Protein AF-A0A087SJ31-F1 (afdb_monomer_lite)

pLDDT: mean 82.27, std 11.13, range [54.16, 94.81]

Radius of gyration: 12.81 Å; chains: 1; bounding box: 29×35×29 Å

Structure (mmCIF, N/CA/C/O backbone):
data_AF-A0A087SJ31-F1
#
_entry.id   AF-A0A087SJ31-F1
#
loop_
_atom_site.group_PDB
_atom_site.id
_atom_site.type_symbol
_atom_site.label_atom_id
_atom_site.label_alt_id
_atom_site.label_comp_id
_atom_site.label_asym_id
_atom_site.label_entity_id
_atom_site.label_seq_id
_atom_site.pdbx_PDB_ins_code
_atom_site.Cartn_x
_atom_site.Cartn_y
_atom_site.Cartn_z
_atom_site.occupancy
_atom_site.B_iso_or_equiv
_atom_site.auth_seq_id
_atom_site.auth_comp_id
_atom_site.auth_asym_id
_atom_site.auth_atom_id
_atom_site.pdbx_PDB_model_num
ATOM 1 N N . MET A 1 1 ? 5.538 -6.311 -14.800 1.00 56.84 1 MET A N 1
ATOM 2 C CA . MET A 1 1 ? 4.428 -7.174 -14.337 1.00 56.84 1 MET A CA 1
ATOM 3 C C . MET A 1 1 ? 4.328 -6.992 -12.829 1.00 56.84 1 MET A C 1
ATOM 5 O O . MET A 1 1 ? 5.376 -6.994 -12.196 1.00 56.84 1 MET A O 1
ATOM 9 N N . LEU A 1 2 ? 3.139 -6.725 -12.277 1.00 63.06 2 LEU A N 1
ATOM 10 C CA . LEU A 1 2 ? 2.976 -6.567 -10.824 1.00 63.06 2 LEU A CA 1
ATOM 11 C C . LEU A 1 2 ? 3.031 -7.941 -10.129 1.00 63.06 2 LEU A C 1
ATOM 13 O O . LEU A 1 2 ? 2.579 -8.920 -10.731 1.00 63.06 2 LEU A O 1
ATOM 17 N N . PRO A 1 3 ? 3.562 -8.037 -8.897 1.00 64.56 3 PRO A N 1
ATOM 18 C CA . PRO A 1 3 ? 3.503 -9.270 -8.118 1.00 64.56 3 PRO A CA 1
ATOM 19 C C . PRO A 1 3 ? 2.048 -9.636 -7.768 1.00 64.56 3 PRO A C 1
ATOM 21 O O . PRO A 1 3 ? 1.167 -8.772 -7.821 1.00 64.56 3 PRO A O 1
ATOM 24 N N . PRO A 1 4 ? 1.774 -10.897 -7.380 1.00 66.81 4 PRO A N 1
ATOM 25 C CA . PRO A 1 4 ? 0.466 -11.272 -6.848 1.00 66.81 4 PRO A CA 1
ATOM 26 C C . PRO A 1 4 ? 0.113 -10.424 -5.619 1.00 66.81 4 PRO A C 1
ATOM 28 O O . PRO A 1 4 ? 0.996 -10.047 -4.841 1.00 66.81 4 PRO A O 1
ATOM 31 N N . SER A 1 5 ? -1.179 -10.128 -5.451 1.00 66.81 5 SER A N 1
ATOM 32 C CA . SER A 1 5 ? -1.691 -9.281 -4.370 1.00 66.81 5 SER A CA 1
ATOM 33 C C . SER A 1 5 ? -1.189 -9.744 -2.995 1.00 66.81 5 SER A C 1
ATOM 35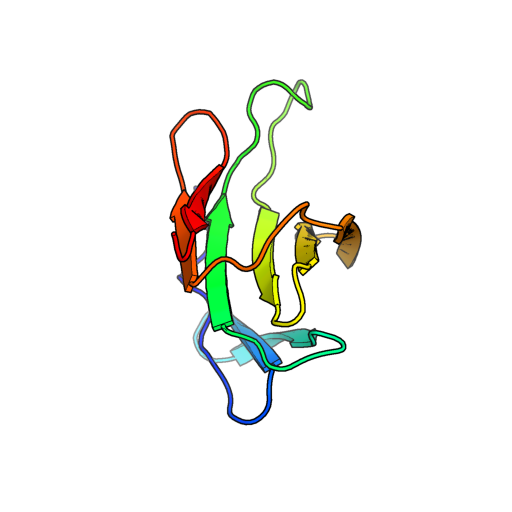 O O . SER A 1 5 ? -1.154 -10.951 -2.737 1.00 66.81 5 SER A O 1
ATOM 37 N N . PRO A 1 6 ? -0.793 -8.814 -2.109 1.00 66.44 6 PRO A N 1
ATOM 38 C CA . PRO A 1 6 ? -0.335 -9.168 -0.773 1.00 66.44 6 PRO A CA 1
ATOM 39 C C . PRO A 1 6 ? -1.470 -9.836 0.009 1.00 66.44 6 PRO A C 1
ATOM 41 O O . PRO A 1 6 ? -2.632 -9.439 -0.085 1.00 66.44 6 PRO A O 1
ATOM 44 N N . HIS A 1 7 ? -1.135 -10.850 0.802 1.00 64.88 7 HIS A N 1
ATOM 45 C CA . HIS A 1 7 ? -2.082 -11.463 1.721 1.00 64.88 7 HIS A CA 1
ATOM 46 C C . HIS A 1 7 ? -1.999 -10.760 3.076 1.00 64.88 7 HIS A C 1
ATOM 48 O O . HIS A 1 7 ? -0.927 -10.647 3.672 1.00 64.88 7 HIS A O 1
ATOM 54 N N . PHE A 1 8 ? -3.144 -10.314 3.588 1.00 61.25 8 PHE A N 1
ATOM 55 C CA . PHE A 1 8 ? -3.240 -9.795 4.946 1.00 61.25 8 PHE A CA 1
ATOM 56 C C . PHE A 1 8 ? -3.122 -10.951 5.939 1.00 61.25 8 PHE A C 1
ATOM 58 O O . PHE A 1 8 ? -3.952 -11.862 5.950 1.00 61.25 8 PHE A O 1
ATOM 65 N N . ALA A 1 9 ? -2.101 -10.912 6.790 1.00 54.16 9 ALA A N 1
ATOM 66 C CA . ALA A 1 9 ? -2.043 -11.761 7.968 1.00 54.16 9 ALA A CA 1
ATOM 67 C C . ALA A 1 9 ? -2.665 -11.015 9.162 1.00 54.16 9 ALA A C 1
ATOM 69 O O . ALA A 1 9 ? -2.768 -9.785 9.175 1.00 54.16 9 ALA A O 1
ATOM 70 N N . ARG A 1 10 ? -3.105 -11.755 10.191 1.00 54.62 10 ARG A N 1
ATOM 71 C CA . ARG A 1 10 ? -3.555 -11.140 11.455 1.00 54.62 10 ARG A CA 1
ATOM 72 C C . ARG A 1 10 ? -2.446 -10.230 12.021 1.00 54.62 10 ARG A C 1
ATOM 74 O O . ARG A 1 10 ? -1.269 -10.475 11.785 1.00 54.62 10 ARG A O 1
ATOM 81 N N . SER A 1 11 ? -2.856 -9.208 12.784 1.00 61.03 11 SER A N 1
ATOM 82 C CA . SER A 1 11 ? -2.006 -8.304 13.588 1.00 61.03 11 SER A CA 1
ATOM 83 C C . SER A 1 11 ? -1.062 -7.341 12.845 1.00 61.03 11 SER A C 1
ATOM 85 O O . SER A 1 11 ? 0.073 -7.153 13.271 1.00 61.03 11 SER A O 1
ATOM 87 N N . GLY A 1 12 ? -1.516 -6.678 11.776 1.00 65.00 12 GLY A N 1
ATOM 88 C CA . GLY A 1 12 ? -0.751 -5.568 11.179 1.00 65.00 12 GLY A CA 1
ATOM 89 C C . GLY A 1 12 ? 0.417 -6.000 10.286 1.00 65.00 12 GLY A C 1
ATOM 90 O O . GLY A 1 12 ? 1.349 -5.226 10.062 1.00 65.00 12 GLY A O 1
ATOM 91 N N . ARG A 1 13 ? 0.369 -7.242 9.796 1.00 68.69 13 ARG A N 1
ATOM 92 C CA . ARG A 1 13 ? 1.402 -7.852 8.964 1.00 68.69 13 ARG A CA 1
ATOM 93 C C . ARG A 1 13 ? 0.861 -8.108 7.559 1.00 68.69 13 ARG A C 1
ATOM 95 O O . ARG A 1 13 ? -0.179 -8.745 7.398 1.00 68.69 13 ARG A O 1
ATOM 102 N N . ALA A 1 14 ? 1.584 -7.638 6.552 1.00 72.12 14 ALA A N 1
ATOM 103 C CA . ALA A 1 14 ? 1.365 -8.009 5.162 1.00 72.12 14 ALA A CA 1
ATOM 104 C C . ALA A 1 14 ? 2.353 -9.115 4.787 1.00 72.12 14 ALA A C 1
ATOM 106 O O . ALA A 1 14 ? 3.558 -8.985 5.003 1.00 72.12 14 ALA A O 1
ATOM 107 N N . GLU A 1 15 ? 1.848 -10.215 4.242 1.00 77.56 15 GLU A N 1
ATOM 108 C CA . GLU A 1 15 ? 2.660 -11.334 3.778 1.00 77.56 15 GLU A CA 1
ATOM 109 C C . GLU A 1 15 ? 2.637 -11.391 2.255 1.00 77.56 15 GLU A C 1
ATOM 111 O O . GLU A 1 15 ? 1.579 -11.423 1.621 1.00 77.56 15 GLU A O 1
ATOM 116 N N . TRP A 1 16 ? 3.824 -11.446 1.662 1.00 70.38 16 TRP A N 1
ATOM 117 C CA . TRP A 1 16 ? 3.985 -11.715 0.246 1.00 70.38 16 TRP A CA 1
ATOM 118 C C . TRP A 1 16 ? 4.380 -13.172 0.048 1.00 70.38 16 TRP A C 1
ATOM 120 O O . TRP A 1 16 ? 5.366 -13.655 0.613 1.00 70.38 16 TRP A O 1
ATOM 130 N N . ARG A 1 17 ? 3.585 -13.879 -0.758 1.00 68.25 17 ARG A N 1
ATOM 131 C CA . ARG A 1 17 ? 3.803 -15.283 -1.092 1.00 68.25 17 ARG A CA 1
ATOM 132 C C . ARG A 1 17 ? 4.054 -15.453 -2.585 1.00 68.25 17 ARG A C 1
ATOM 134 O O . ARG A 1 17 ? 3.320 -14.899 -3.399 1.00 68.25 17 ARG A O 1
ATOM 141 N N . ILE A 1 18 ? 5.051 -16.262 -2.937 1.00 66.56 18 ILE A N 1
ATOM 142 C CA . ILE A 1 18 ? 5.343 -16.674 -4.317 1.00 66.56 18 ILE A CA 1
ATOM 143 C C . ILE A 1 18 ? 5.144 -18.186 -4.385 1.00 66.56 18 ILE A C 1
ATOM 145 O O . ILE A 1 18 ? 5.746 -18.926 -3.612 1.00 66.56 18 ILE A O 1
ATOM 149 N N . GLY A 1 19 ? 4.253 -18.658 -5.262 1.00 68.00 19 GLY A N 1
ATOM 150 C CA . GLY A 1 19 ? 3.952 -20.093 -5.369 1.00 68.00 19 GLY A CA 1
ATOM 151 C C . GLY A 1 19 ? 3.433 -20.723 -4.066 1.00 68.00 19 GLY A C 1
ATOM 152 O O . GLY A 1 19 ? 3.658 -21.903 -3.827 1.00 68.00 19 GLY A O 1
ATOM 153 N N . GLY A 1 20 ? 2.789 -19.936 -3.194 1.00 68.94 20 GLY A N 1
ATOM 154 C CA . GLY A 1 20 ? 2.293 -20.386 -1.886 1.00 68.94 20 GLY A CA 1
ATOM 155 C C . GLY A 1 20 ? 3.322 -20.360 -0.746 1.00 68.94 20 GLY A C 1
ATOM 156 O O . GLY A 1 20 ? 2.930 -20.486 0.412 1.00 68.94 20 GLY A O 1
ATOM 157 N N . LEU A 1 21 ? 4.606 -20.127 -1.035 1.00 69.12 21 LEU A N 1
ATOM 158 C CA . LEU A 1 21 ? 5.665 -19.984 -0.031 1.00 69.12 21 LEU A CA 1
ATOM 159 C C . LEU A 1 21 ? 5.771 -18.533 0.441 1.00 69.12 21 LEU A C 1
ATOM 161 O O . LEU A 1 21 ? 5.714 -17.616 -0.377 1.00 69.12 21 LEU A O 1
ATOM 165 N N . LEU A 1 22 ? 5.943 -18.322 1.751 1.00 70.56 22 LEU A N 1
ATOM 166 C CA . LEU A 1 22 ? 6.226 -16.999 2.316 1.00 70.56 22 LEU A CA 1
ATOM 167 C C . LEU A 1 22 ? 7.572 -16.497 1.786 1.00 70.56 22 LEU A C 1
ATOM 169 O O . LEU A 1 22 ? 8.614 -17.037 2.141 1.00 70.56 22 LEU A O 1
ATOM 173 N N . SER A 1 23 ? 7.526 -15.469 0.943 1.00 72.25 23 SER A N 1
ATOM 174 C CA . SER A 1 23 ? 8.709 -14.817 0.379 1.00 72.25 23 SER A CA 1
ATOM 175 C C . SER A 1 23 ? 9.179 -13.691 1.289 1.00 72.25 23 SER A C 1
ATOM 177 O O . SER A 1 23 ? 10.353 -13.598 1.638 1.00 72.25 23 SER A O 1
ATOM 179 N N . SER A 1 24 ? 8.252 -12.832 1.711 1.00 73.56 24 SER A N 1
ATOM 180 C CA . SER A 1 24 ? 8.570 -11.678 2.551 1.00 73.56 24 SER A CA 1
ATOM 181 C C . SER A 1 24 ? 7.401 -11.345 3.460 1.00 73.56 24 SER A C 1
ATOM 183 O O . SER A 1 24 ? 6.243 -11.632 3.146 1.00 73.56 24 SER A O 1
ATOM 185 N N . ALA A 1 25 ? 7.703 -10.736 4.600 1.00 77.94 25 ALA A N 1
ATOM 186 C CA . ALA A 1 25 ? 6.691 -10.243 5.509 1.00 77.94 25 ALA A CA 1
ATOM 187 C C . ALA A 1 25 ? 7.038 -8.833 5.965 1.00 77.94 25 ALA A C 1
ATOM 189 O O . ALA A 1 25 ? 8.174 -8.556 6.340 1.00 77.94 25 ALA A O 1
ATOM 190 N N . TYR A 1 26 ? 6.028 -7.979 5.962 1.00 79.00 26 TYR A N 1
ATOM 191 C CA . TYR A 1 26 ? 6.152 -6.555 6.202 1.00 79.00 26 TYR A CA 1
ATOM 192 C C . TYR A 1 26 ? 5.231 -6.177 7.351 1.00 79.00 26 TYR A C 1
ATOM 194 O O . TYR A 1 26 ? 4.105 -6.670 7.448 1.00 79.00 26 TYR A O 1
ATOM 202 N N . THR A 1 27 ? 5.714 -5.327 8.245 1.00 78.00 27 THR A N 1
ATOM 203 C CA . THR A 1 27 ? 4.996 -4.950 9.464 1.00 78.00 27 THR A CA 1
ATOM 204 C C . THR A 1 27 ? 4.824 -3.448 9.523 1.00 78.00 27 THR A C 1
ATOM 206 O O . THR A 1 27 ? 5.801 -2.712 9.406 1.00 78.00 27 THR A O 1
ATOM 209 N N . CYS A 1 28 ? 3.602 -2.998 9.783 1.00 78.19 28 CYS A N 1
ATOM 210 C CA . CYS A 1 28 ? 3.361 -1.619 10.178 1.00 78.19 28 CYS A CA 1
ATOM 211 C C . CYS A 1 28 ? 3.696 -1.424 11.675 1.00 78.19 28 CYS A C 1
ATOM 213 O O . CYS A 1 28 ? 3.441 -2.320 12.484 1.00 78.19 28 CYS A O 1
ATOM 215 N N . PRO A 1 29 ? 4.199 -0.244 12.087 1.00 77.12 29 PRO A N 1
ATOM 216 C CA . PRO A 1 29 ? 4.354 0.116 13.504 1.00 77.12 29 PRO A CA 1
ATOM 217 C C . PRO A 1 29 ? 3.004 0.348 14.214 1.00 77.12 29 PRO A C 1
ATOM 219 O O . PRO A 1 29 ? 2.940 0.484 15.435 1.00 77.12 29 PRO A O 1
ATOM 222 N N . SER A 1 30 ? 1.918 0.416 13.449 1.00 82.88 30 SER A N 1
ATOM 223 C CA . SER A 1 30 ? 0.533 0.551 13.892 1.00 82.88 30 SER A CA 1
ATOM 224 C C . SER A 1 30 ? -0.343 -0.477 13.153 1.00 82.88 30 SER A C 1
ATOM 226 O O . SER A 1 30 ? 0.148 -1.158 12.253 1.00 82.88 30 SER A O 1
ATOM 228 N N . PRO A 1 31 ? -1.629 -0.648 13.511 1.00 87.75 31 PRO A N 1
ATOM 229 C CA . PRO A 1 31 ? -2.511 -1.547 12.769 1.00 87.75 31 PRO A CA 1
ATOM 230 C C . PRO A 1 31 ? -2.502 -1.259 11.259 1.00 87.75 31 PRO A C 1
ATOM 232 O O . PRO A 1 31 ? -2.705 -0.119 10.848 1.00 87.75 31 PRO A O 1
ATOM 235 N N . LEU A 1 32 ? -2.270 -2.293 10.447 1.00 88.94 32 LEU A N 1
ATOM 236 C CA . LEU A 1 32 ? -2.397 -2.223 8.989 1.00 88.94 32 LEU A CA 1
ATOM 237 C C . LEU A 1 32 ? -3.876 -2.034 8.632 1.00 88.94 32 LEU A C 1
ATOM 239 O O . LEU A 1 32 ? -4.711 -2.827 9.066 1.00 88.94 32 LEU A O 1
ATOM 243 N N . ILE A 1 33 ? -4.177 -0.988 7.869 1.00 90.06 33 ILE A N 1
ATOM 244 C CA . ILE A 1 33 ? -5.524 -0.662 7.392 1.00 90.06 33 ILE A CA 1
ATOM 245 C C . ILE A 1 33 ? -5.761 -1.315 6.032 1.00 90.06 33 ILE A C 1
ATOM 247 O O . ILE A 1 33 ? -6.748 -2.021 5.859 1.00 90.06 33 ILE A O 1
ATOM 251 N N . ASP A 1 34 ? -4.855 -1.084 5.082 1.00 90.56 34 ASP A N 1
ATOM 252 C CA . ASP A 1 34 ? -5.000 -1.524 3.693 1.00 90.56 34 ASP A CA 1
ATOM 253 C C . ASP A 1 34 ? -3.619 -1.673 3.030 1.00 90.56 34 ASP A C 1
ATOM 255 O O . ASP A 1 34 ? -2.620 -1.159 3.542 1.00 90.56 34 ASP A O 1
ATOM 259 N N . ALA A 1 35 ? -3.532 -2.401 1.919 1.00 90.94 35 ALA A N 1
ATOM 260 C CA . ALA A 1 35 ? -2.279 -2.666 1.225 1.00 90.94 35 ALA A CA 1
ATOM 261 C C . ALA A 1 35 ? -2.478 -2.888 -0.277 1.00 90.94 35 ALA A C 1
ATOM 263 O O . ALA A 1 35 ? -3.372 -3.618 -0.698 1.00 90.94 35 ALA A O 1
ATOM 264 N N . THR A 1 36 ? -1.580 -2.335 -1.092 1.00 90.31 36 THR A N 1
ATOM 265 C CA . THR A 1 36 ? -1.594 -2.547 -2.545 1.00 90.31 36 THR A CA 1
ATOM 266 C C . THR A 1 36 ? -0.196 -2.526 -3.145 1.00 90.31 36 THR A C 1
ATOM 268 O O . THR A 1 36 ? 0.699 -1.841 -2.657 1.00 90.31 36 THR A O 1
ATOM 271 N N . TRP A 1 37 ? -0.014 -3.227 -4.262 1.00 90.56 37 TRP A N 1
ATOM 272 C CA . TRP A 1 37 ? 1.128 -2.990 -5.142 1.00 90.56 37 TRP A CA 1
ATOM 273 C C . TRP A 1 37 ? 0.906 -1.727 -5.965 1.00 90.56 37 TRP A C 1
ATOM 275 O O . TRP A 1 37 ? -0.210 -1.481 -6.414 1.00 90.56 37 TRP A O 1
ATOM 285 N N . CYS A 1 38 ? 1.961 -0.956 -6.202 1.00 91.25 38 CYS A N 1
ATOM 286 C CA . CYS A 1 38 ? 1.937 0.232 -7.049 1.00 91.25 38 CYS A CA 1
ATOM 287 C C . CYS A 1 38 ? 3.260 0.413 -7.796 1.00 91.25 38 CYS A C 1
ATOM 289 O O . CYS A 1 38 ? 4.254 -0.252 -7.506 1.00 91.25 38 CYS A O 1
ATOM 291 N N . ILE A 1 39 ? 3.258 1.297 -8.789 1.00 91.56 39 ILE A N 1
ATOM 292 C CA . ILE A 1 39 ? 4.447 1.712 -9.530 1.00 91.56 39 ILE A CA 1
ATOM 293 C C . ILE A 1 39 ? 4.435 3.237 -9.569 1.00 91.56 39 ILE A C 1
ATOM 295 O O . ILE A 1 39 ? 3.390 3.836 -9.818 1.00 91.56 39 ILE A O 1
ATOM 299 N N . PHE A 1 40 ? 5.595 3.853 -9.361 1.00 90.19 40 PHE A N 1
ATOM 300 C CA . PHE A 1 40 ? 5.779 5.295 -9.496 1.00 90.19 40 PHE A CA 1
ATOM 301 C C . PHE A 1 40 ? 6.610 5.586 -10.755 1.00 90.19 40 PHE A C 1
ATOM 303 O O . PHE A 1 40 ? 7.839 5.623 -10.683 1.00 90.19 40 PHE A O 1
ATOM 310 N N . PRO A 1 41 ? 5.976 5.767 -11.929 1.00 87.44 41 PRO A N 1
ATOM 311 C CA . PRO A 1 41 ? 6.686 5.822 -13.210 1.00 87.44 41 PRO A CA 1
ATOM 312 C C . PRO A 1 41 ? 7.599 7.044 -13.372 1.00 87.44 41 PRO A C 1
ATOM 314 O O . PRO A 1 41 ? 8.448 7.048 -14.254 1.00 87.44 41 PRO A O 1
ATOM 317 N N . TYR A 1 42 ? 7.433 8.072 -12.537 1.00 85.94 42 TYR A N 1
ATOM 318 C CA . TYR A 1 42 ? 8.186 9.326 -12.629 1.00 85.94 42 TYR A CA 1
ATOM 319 C C . TYR A 1 42 ? 9.351 9.431 -11.641 1.00 85.94 42 TYR A C 1
ATOM 321 O O . TYR A 1 42 ? 10.074 10.421 -11.681 1.00 85.94 42 TYR A O 1
ATOM 329 N N . LEU A 1 43 ? 9.524 8.454 -10.742 1.00 81.62 43 LEU A N 1
ATOM 330 C CA . LEU A 1 43 ? 10.600 8.490 -9.745 1.00 81.62 43 LEU A CA 1
ATOM 331 C C . LEU A 1 43 ? 11.917 7.917 -10.277 1.00 81.62 43 LEU A C 1
ATOM 333 O O . LEU A 1 43 ? 12.982 8.376 -9.875 1.00 81.62 43 LEU A O 1
ATOM 337 N N . GLU A 1 44 ? 11.859 6.942 -11.189 1.00 80.06 44 GLU A N 1
ATOM 338 C CA . GLU A 1 44 ? 13.039 6.230 -11.686 1.00 80.06 44 GLU A CA 1
ATOM 339 C C . GLU A 1 44 ? 12.950 5.947 -13.196 1.00 80.06 44 GLU A C 1
ATOM 341 O O . GLU A 1 44 ? 11.858 5.682 -13.701 1.00 80.06 44 GLU A O 1
ATOM 346 N N . PRO A 1 45 ? 14.089 5.900 -13.920 1.00 81.00 45 PRO A N 1
ATOM 347 C CA . PRO A 1 45 ? 14.129 5.515 -15.337 1.00 81.00 45 PRO A CA 1
ATOM 348 C C . PRO A 1 45 ? 13.578 4.106 -15.615 1.00 81.00 45 PRO A C 1
ATOM 350 O O . PRO A 1 45 ? 13.056 3.834 -16.696 1.00 81.00 45 PRO A O 1
ATOM 353 N N . HIS A 1 46 ? 13.702 3.203 -14.639 1.00 85.06 46 HIS A N 1
ATOM 354 C CA . HIS A 1 46 ? 13.208 1.830 -14.698 1.00 85.06 46 HIS A CA 1
ATOM 355 C C . HIS A 1 46 ? 12.292 1.574 -13.502 1.00 85.06 46 HIS A C 1
ATOM 357 O O . HIS A 1 46 ? 12.751 1.087 -12.469 1.00 85.06 46 HIS A O 1
ATOM 363 N N . PRO A 1 47 ? 11.004 1.927 -13.615 1.00 84.12 47 PRO A N 1
ATOM 364 C CA . PRO A 1 47 ? 10.121 1.947 -12.467 1.00 84.12 47 PRO A CA 1
ATOM 365 C C . PRO A 1 47 ? 9.834 0.527 -11.972 1.00 84.12 47 PRO A C 1
ATOM 367 O O . PRO A 1 47 ? 9.393 -0.351 -12.719 1.00 84.12 47 PRO A O 1
ATOM 370 N N . ARG A 1 48 ? 10.102 0.311 -10.685 1.00 87.00 48 ARG A N 1
ATOM 371 C CA . ARG A 1 48 ? 9.935 -0.973 -9.999 1.00 87.00 48 ARG A CA 1
ATOM 372 C C . ARG A 1 48 ? 8.609 -1.007 -9.235 1.00 87.00 48 ARG A C 1
ATOM 374 O O . ARG A 1 48 ? 8.086 0.050 -8.877 1.00 87.00 48 ARG A O 1
ATOM 381 N N . PRO A 1 49 ? 8.039 -2.198 -8.992 1.00 88.56 49 PRO A N 1
ATOM 382 C CA . PRO A 1 49 ? 6.877 -2.328 -8.129 1.00 88.56 49 PRO A CA 1
ATOM 383 C C . PRO A 1 49 ? 7.246 -2.068 -6.665 1.00 88.56 49 PRO A C 1
ATOM 385 O O . PRO A 1 49 ? 8.264 -2.549 -6.169 1.00 88.56 49 PRO A O 1
ATOM 388 N N . TRP A 1 50 ? 6.357 -1.363 -5.977 1.00 90.19 50 TRP A N 1
ATOM 389 C CA . TRP A 1 50 ? 6.415 -1.068 -4.552 1.00 90.19 50 TRP A CA 1
ATOM 390 C C . TRP A 1 50 ? 5.179 -1.630 -3.862 1.00 90.19 50 TRP A C 1
ATOM 392 O O . TRP A 1 50 ? 4.064 -1.503 -4.377 1.00 90.19 50 TRP A O 1
ATOM 402 N N . LEU A 1 51 ? 5.358 -2.224 -2.688 1.00 90.88 51 LEU A N 1
ATOM 403 C CA . LEU A 1 51 ? 4.264 -2.588 -1.800 1.00 90.88 51 LEU A CA 1
ATOM 404 C C . LEU A 1 51 ? 3.952 -1.401 -0.894 1.00 90.88 51 LEU A C 1
ATOM 406 O O . LEU A 1 51 ? 4.763 -1.020 -0.054 1.00 90.88 51 LEU A O 1
ATOM 410 N N . ALA A 1 52 ? 2.764 -0.840 -1.056 1.00 92.31 52 ALA A N 1
ATOM 411 C CA . ALA A 1 52 ? 2.240 0.202 -0.198 1.00 92.31 52 ALA A CA 1
ATOM 412 C C . ALA A 1 52 ? 1.421 -0.415 0.933 1.00 92.31 52 ALA A C 1
ATOM 414 O O . ALA A 1 52 ? 0.475 -1.157 0.677 1.00 92.31 52 ALA A O 1
ATOM 415 N N . LEU A 1 53 ? 1.772 -0.081 2.171 1.00 92.75 53 LEU A N 1
ATOM 416 C CA . LEU A 1 53 ? 1.026 -0.412 3.376 1.00 92.75 53 LEU A CA 1
ATOM 417 C C . LEU A 1 53 ? 0.458 0.869 3.974 1.00 92.75 53 LEU A C 1
ATOM 419 O O . LEU A 1 53 ? 1.206 1.727 4.447 1.00 92.75 53 LEU A O 1
ATOM 423 N N . LEU A 1 54 ? -0.863 0.991 3.972 1.00 92.75 54 LEU A N 1
ATOM 424 C CA . LEU A 1 54 ? -1.548 2.043 4.698 1.00 92.75 54 LEU A CA 1
ATOM 425 C C . LEU A 1 54 ? -1.679 1.612 6.156 1.00 92.75 54 LEU A C 1
ATOM 427 O O . LEU A 1 54 ? -2.467 0.730 6.494 1.00 92.75 54 LEU A O 1
ATOM 431 N N . CYS A 1 55 ? -0.891 2.230 7.021 1.00 90.81 55 CYS A N 1
ATOM 432 C CA . CYS A 1 55 ? -0.898 1.980 8.448 1.00 90.81 55 CYS A CA 1
ATOM 433 C C . CYS A 1 55 ? -1.800 3.011 9.157 1.00 90.81 55 CYS A C 1
ATOM 435 O O . CYS A 1 55 ? -1.941 4.166 8.741 1.00 90.81 55 CYS A O 1
ATOM 437 N N . ALA A 1 56 ? -2.408 2.618 10.275 1.00 84.94 56 ALA A N 1
ATOM 438 C CA . ALA A 1 56 ? -3.151 3.534 11.131 1.00 84.94 56 ALA A CA 1
ATOM 439 C C . ALA A 1 56 ? -2.256 4.653 11.685 1.00 84.94 56 ALA A C 1
ATOM 441 O O . ALA A 1 56 ? -1.029 4.553 11.679 1.00 84.94 56 ALA A O 1
ATOM 442 N N . ARG A 1 57 ? -2.876 5.709 12.229 1.00 86.94 57 ARG A N 1
ATOM 443 C CA . ARG A 1 57 ? -2.180 6.925 12.702 1.00 86.94 57 ARG A CA 1
ATOM 4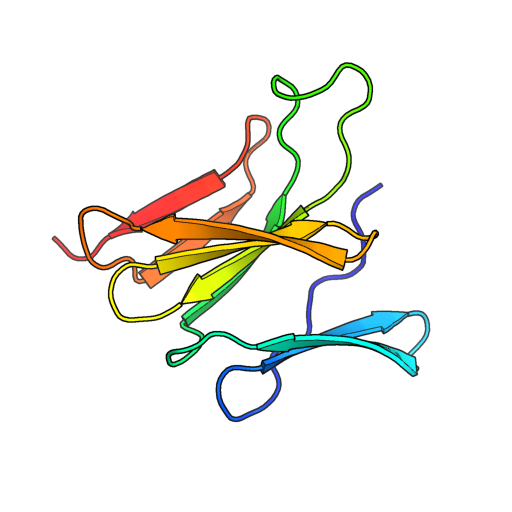44 C C . ARG A 1 57 ? -1.470 7.687 11.576 1.00 86.94 57 ARG A C 1
ATOM 446 O O . ARG A 1 57 ? -0.379 8.204 11.782 1.00 86.94 57 ARG A O 1
ATOM 453 N N . ALA A 1 58 ? -2.130 7.769 10.419 1.00 87.44 58 ALA A N 1
ATOM 454 C CA . ALA A 1 58 ? -1.716 8.615 9.304 1.00 87.44 58 ALA A CA 1
ATOM 455 C C . ALA A 1 58 ? -0.289 8.301 8.819 1.00 87.44 58 ALA A C 1
ATOM 457 O O . ALA A 1 58 ? 0.574 9.172 8.779 1.00 87.44 58 ALA A O 1
ATOM 458 N N . GLN A 1 59 ? -0.022 7.041 8.467 1.00 91.81 59 GLN A N 1
ATOM 459 C CA . GLN A 1 59 ? 1.302 6.630 8.008 1.00 91.81 59 GLN A CA 1
ATOM 460 C C . GLN A 1 59 ? 1.196 5.673 6.821 1.00 91.81 59 GLN A C 1
ATOM 462 O O . GLN A 1 59 ? 0.424 4.720 6.847 1.00 91.81 59 GLN A O 1
ATOM 467 N N . LEU A 1 60 ? 1.987 5.925 5.782 1.00 93.12 60 LEU A N 1
ATOM 468 C CA . LEU A 1 60 ? 2.147 5.043 4.629 1.00 93.12 60 LEU A CA 1
ATOM 469 C C . LEU A 1 60 ? 3.562 4.459 4.663 1.00 93.12 60 LEU A C 1
ATOM 471 O O . LEU A 1 60 ? 4.525 5.214 4.788 1.00 93.12 60 LEU A O 1
ATOM 475 N N . SER A 1 61 ? 3.707 3.137 4.609 1.00 92.44 61 SER A N 1
ATOM 476 C CA . SER A 1 61 ? 5.006 2.487 4.389 1.00 92.44 61 SER A CA 1
ATOM 477 C C . SER A 1 61 ? 5.074 1.990 2.953 1.00 92.44 61 SER A C 1
ATOM 479 O O . SER A 1 61 ? 4.149 1.329 2.489 1.00 92.44 61 SER A O 1
ATOM 481 N N . LEU A 1 62 ? 6.168 2.274 2.258 1.00 91.62 62 LEU A N 1
ATOM 482 C CA . LEU A 1 62 ? 6.467 1.730 0.939 1.00 91.62 62 LEU A CA 1
ATOM 483 C C . LEU A 1 62 ? 7.641 0.766 1.069 1.00 91.62 62 LEU A C 1
ATOM 485 O O . LEU A 1 62 ? 8.679 1.145 1.605 1.00 91.62 62 LEU A O 1
ATOM 489 N N . TYR A 1 63 ? 7.473 -0.452 0.563 1.00 89.62 63 TYR A N 1
ATOM 490 C CA . TYR A 1 63 ? 8.526 -1.459 0.517 1.00 89.62 63 TYR A CA 1
ATOM 491 C C . TYR A 1 63 ? 8.866 -1.812 -0.923 1.00 89.62 63 TYR A C 1
ATOM 493 O O . TYR A 1 63 ? 7.973 -2.148 -1.705 1.00 89.62 63 TYR A O 1
ATOM 501 N N . SER A 1 64 ? 10.145 -1.763 -1.278 1.00 85.56 64 SER A N 1
ATOM 502 C CA . SER A 1 64 ? 10.607 -2.311 -2.551 1.00 85.56 64 SER A CA 1
ATOM 503 C C . SER A 1 64 ? 10.772 -3.831 -2.449 1.00 85.56 64 SER A C 1
ATOM 505 O O . SER A 1 64 ? 10.795 -4.416 -1.360 1.00 85.56 64 SER A O 1
ATOM 507 N N . LEU A 1 65 ? 10.912 -4.495 -3.598 1.00 80.31 65 LEU A N 1
ATOM 508 C CA . LEU A 1 65 ? 11.272 -5.918 -3.637 1.00 80.31 65 LEU A CA 1
ATOM 509 C C . LEU A 1 65 ? 12.678 -6.185 -3.076 1.00 80.31 65 LEU A C 1
ATOM 511 O O . LEU A 1 65 ? 12.938 -7.275 -2.575 1.00 80.31 65 LEU A O 1
ATOM 515 N N . ASP A 1 66 ? 13.546 -5.175 -3.103 1.00 81.69 66 ASP A N 1
ATOM 516 C CA . ASP A 1 66 ? 14.928 -5.235 -2.623 1.00 81.69 66 ASP A CA 1
ATOM 517 C C . ASP A 1 66 ? 15.033 -4.885 -1.121 1.00 81.69 66 ASP A C 1
ATOM 519 O O . ASP A 1 66 ? 16.117 -4.634 -0.603 1.00 81.69 66 ASP A O 1
ATOM 523 N N . SER A 1 67 ? 13.902 -4.902 -0.400 1.00 74.69 67 SER A N 1
ATOM 524 C CA . SER A 1 67 ? 13.787 -4.603 1.040 1.00 74.69 67 SER A CA 1
ATOM 525 C C . SER A 1 67 ? 14.094 -3.154 1.439 1.00 74.69 67 SER A C 1
ATOM 527 O O . SER A 1 67 ? 14.355 -2.878 2.609 1.00 74.69 67 SER A O 1
ATOM 529 N N . GLU A 1 68 ? 14.026 -2.213 0.498 1.00 86.38 68 GLU A N 1
ATOM 530 C CA . GLU A 1 68 ? 14.050 -0.785 0.818 1.00 86.38 68 GLU A CA 1
ATOM 531 C C . GLU A 1 68 ? 12.728 -0.377 1.475 1.00 86.38 68 GLU A C 1
ATOM 533 O O . GLU A 1 68 ? 11.664 -0.786 1.011 1.00 86.38 68 GLU A O 1
ATOM 538 N N . GLU A 1 69 ? 12.786 0.430 2.536 1.00 89.38 69 GLU A N 1
ATOM 539 C CA . GLU A 1 69 ? 11.609 0.917 3.260 1.00 89.38 69 GLU A CA 1
ATOM 540 C C . GLU A 1 69 ? 11.581 2.447 3.287 1.00 89.38 69 GLU A C 1
ATOM 542 O O . GLU A 1 69 ? 12.513 3.086 3.775 1.00 89.38 69 GLU A O 1
ATOM 547 N N . HIS A 1 70 ? 10.458 3.027 2.861 1.00 90.00 70 HIS A N 1
ATO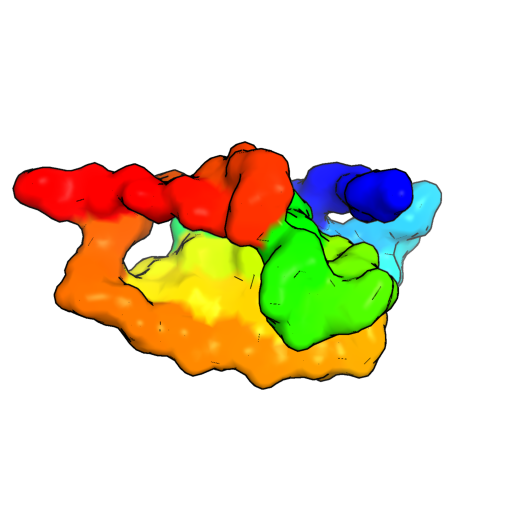M 548 C CA . HIS A 1 70 ? 10.157 4.448 3.037 1.00 90.00 70 HIS A CA 1
ATOM 549 C C . HIS A 1 70 ? 8.917 4.629 3.896 1.00 90.00 70 HIS A C 1
ATOM 551 O O . HIS A 1 70 ? 7.857 4.083 3.595 1.00 90.00 70 HIS A O 1
ATOM 557 N N . ARG A 1 71 ? 9.026 5.443 4.948 1.00 91.50 71 ARG A N 1
ATOM 558 C CA . ARG A 1 71 ? 7.891 5.814 5.800 1.00 91.50 71 ARG A CA 1
ATOM 559 C C . ARG A 1 71 ? 7.481 7.242 5.513 1.00 91.50 71 ARG A C 1
ATOM 561 O O . ARG A 1 71 ? 8.237 8.175 5.767 1.00 91.50 71 ARG A O 1
ATOM 568 N N . VAL A 1 72 ? 6.261 7.399 5.024 1.00 90.88 72 VAL A N 1
ATOM 569 C CA . VAL A 1 72 ? 5.684 8.690 4.674 1.00 90.88 72 VAL A CA 1
ATOM 570 C C . VAL A 1 72 ? 4.621 9.044 5.717 1.00 90.88 72 VAL A C 1
ATOM 572 O O . VAL A 1 72 ? 3.590 8.363 5.785 1.00 90.88 72 VAL A O 1
ATOM 575 N N . PRO A 1 73 ? 4.845 10.069 6.561 1.00 91.81 73 PRO A N 1
A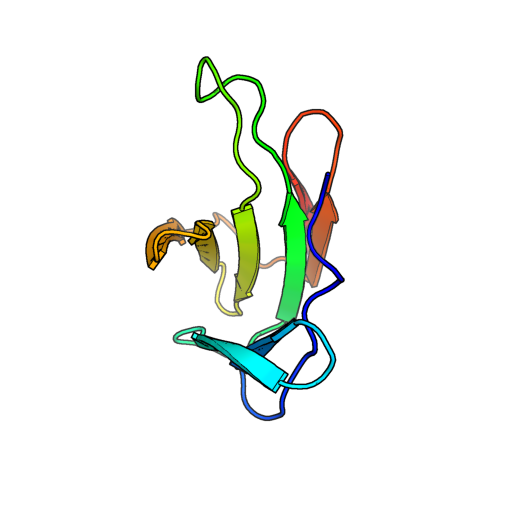TOM 576 C CA . PRO A 1 73 ? 3.790 10.593 7.415 1.00 91.81 73 PRO A CA 1
ATOM 577 C C . PRO A 1 73 ? 2.716 11.244 6.540 1.00 91.81 73 PRO A C 1
ATOM 579 O O . PRO A 1 73 ? 3.016 12.001 5.617 1.00 91.81 73 PRO A O 1
ATOM 582 N N . LEU A 1 74 ? 1.458 10.933 6.825 1.00 91.12 74 LEU A N 1
ATOM 583 C CA . LEU A 1 74 ? 0.303 11.473 6.128 1.00 91.12 74 LEU A CA 1
ATOM 584 C C . LEU A 1 74 ? -0.297 12.623 6.947 1.00 91.12 74 LEU A C 1
ATOM 586 O O . LEU A 1 74 ? -0.255 12.596 8.177 1.00 91.12 74 LEU A O 1
ATOM 590 N N . PRO A 1 75 ? -0.882 13.637 6.292 1.00 89.44 75 PRO A N 1
ATOM 591 C CA . PRO A 1 75 ? -1.427 14.797 6.994 1.00 89.44 75 PRO A CA 1
ATOM 592 C C . PRO A 1 75 ? -2.685 14.465 7.814 1.00 89.44 75 PRO A C 1
ATOM 594 O O . PRO A 1 75 ? -2.970 15.144 8.796 1.00 89.44 75 PRO A O 1
ATOM 597 N N . HIS A 1 76 ? -3.429 13.420 7.435 1.00 87.81 76 HIS A N 1
ATOM 598 C CA . HIS A 1 76 ? -4.683 13.011 8.074 1.00 87.81 76 HIS A CA 1
ATOM 599 C C . HIS A 1 76 ? -4.851 11.484 8.045 1.00 87.81 76 HIS A C 1
ATOM 601 O O . HIS A 1 76 ? -4.034 10.758 7.473 1.00 87.81 76 HIS A O 1
ATOM 607 N N . GLY A 1 77 ? -5.926 10.988 8.662 1.00 88.69 77 GLY A N 1
ATOM 608 C CA . GLY A 1 77 ? -6.306 9.579 8.601 1.00 88.69 77 GLY A CA 1
ATOM 609 C C . GLY A 1 77 ? -6.907 9.192 7.247 1.00 88.69 77 GLY A C 1
ATOM 610 O O . GLY A 1 77 ? -7.793 9.874 6.733 1.00 88.69 77 GLY A O 1
ATOM 611 N N . TYR A 1 78 ? -6.457 8.061 6.707 1.00 92.94 78 TYR A N 1
ATOM 612 C CA . TYR A 1 78 ? -6.982 7.453 5.484 1.00 92.94 78 TYR A CA 1
ATOM 613 C C . TYR A 1 78 ? -7.490 6.041 5.767 1.00 92.94 78 TYR A C 1
ATOM 615 O O . TYR A 1 78 ? -7.029 5.392 6.708 1.00 92.94 78 TYR A O 1
ATOM 623 N N . THR A 1 79 ? -8.452 5.580 4.973 1.00 92.00 79 THR A N 1
ATOM 624 C CA . THR A 1 79 ? -9.146 4.296 5.170 1.00 92.00 79 THR A CA 1
ATOM 625 C C . THR A 1 79 ? -8.841 3.273 4.092 1.00 92.00 79 THR A C 1
ATOM 627 O O . THR A 1 79 ? -9.033 2.086 4.329 1.00 92.00 79 THR A O 1
ATOM 630 N N . THR A 1 80 ? -8.367 3.704 2.925 1.00 92.31 80 THR A N 1
ATOM 631 C CA . THR A 1 80 ? -8.025 2.797 1.827 1.00 92.31 80 THR A CA 1
ATOM 632 C C . THR A 1 80 ? -6.997 3.414 0.888 1.00 92.31 80 THR A C 1
ATOM 634 O O . THR A 1 80 ? -6.854 4.643 0.806 1.00 92.31 80 THR A O 1
ATOM 637 N N . VAL A 1 81 ? -6.265 2.543 0.197 1.00 93.56 81 VAL A N 1
ATOM 638 C CA . VAL A 1 81 ? -5.242 2.890 -0.783 1.00 93.56 81 VAL A CA 1
ATOM 639 C C . VAL A 1 81 ? -5.486 2.138 -2.090 1.00 93.56 81 VAL A C 1
ATOM 641 O O . VAL A 1 81 ? -5.614 0.918 -2.109 1.00 93.56 81 VAL A O 1
ATOM 644 N N . PHE A 1 82 ? -5.493 2.864 -3.207 1.00 93.12 82 PHE A N 1
ATOM 645 C CA . PHE A 1 82 ? -5.636 2.287 -4.542 1.00 93.12 82 PHE A CA 1
ATOM 646 C C . PHE A 1 82 ? -4.411 2.567 -5.407 1.00 93.12 82 PHE A C 1
ATOM 648 O O . PHE A 1 82 ? -3.880 3.684 -5.381 1.00 93.12 82 PHE A O 1
ATOM 655 N N . PRO A 1 83 ? -3.983 1.600 -6.231 1.00 93.62 83 PRO A N 1
ATOM 656 C CA . PRO A 1 83 ? -2.995 1.866 -7.254 1.00 93.62 83 PRO A CA 1
ATOM 657 C C . PRO A 1 83 ? -3.619 2.645 -8.408 1.00 93.62 83 PRO A C 1
ATOM 659 O O . PRO A 1 83 ? -4.751 2.400 -8.822 1.00 93.62 83 PRO A O 1
ATOM 662 N N . THR A 1 84 ? -2.844 3.563 -8.967 1.00 93.50 84 THR A N 1
ATOM 663 C CA . THR A 1 84 ? -3.179 4.296 -10.188 1.00 93.50 84 THR A CA 1
ATOM 664 C C . THR A 1 84 ? -2.021 4.181 -11.180 1.00 93.50 84 THR A C 1
ATOM 666 O O . THR A 1 84 ? -0.907 3.837 -10.778 1.00 93.50 84 THR A O 1
ATOM 669 N N . PRO A 1 85 ? -2.221 4.516 -12.468 1.00 90.12 85 PRO A N 1
ATOM 670 C CA . PRO A 1 85 ? -1.122 4.557 -13.433 1.00 90.12 85 PRO A CA 1
ATOM 671 C C . PRO A 1 85 ? 0.021 5.509 -13.049 1.00 90.12 85 PRO A C 1
ATOM 673 O O . PRO A 1 85 ? 1.111 5.380 -13.592 1.00 90.12 85 PRO A O 1
ATOM 676 N N . LEU A 1 86 ? -0.221 6.461 -12.139 1.00 89.06 86 LEU A N 1
ATOM 677 C CA . LEU A 1 86 ? 0.743 7.488 -11.735 1.00 89.06 86 LEU A CA 1
ATOM 678 C C . LEU A 1 86 ? 1.305 7.268 -10.319 1.00 89.06 86 LEU A C 1
ATOM 680 O O . LEU A 1 86 ? 2.149 8.047 -9.880 1.00 89.06 86 LEU A O 1
ATOM 684 N N . GLY A 1 87 ? 0.848 6.243 -9.592 1.00 92.31 87 GLY A N 1
ATOM 685 C CA . GLY A 1 87 ? 1.233 6.002 -8.201 1.00 92.31 87 GLY A CA 1
ATOM 686 C C . GLY A 1 87 ? 0.059 5.525 -7.353 1.00 92.31 87 GLY A C 1
ATOM 687 O O . GLY A 1 87 ? -0.520 4.474 -7.622 1.00 92.31 87 GLY A O 1
ATOM 688 N N . LEU A 1 88 ? -0.304 6.300 -6.329 1.00 94.38 88 LEU A N 1
ATOM 689 C CA . LEU A 1 88 ? -1.312 5.931 -5.332 1.00 94.38 88 LEU A CA 1
ATOM 690 C C . LEU A 1 88 ? -2.419 6.977 -5.210 1.00 94.38 88 LEU A C 1
ATOM 692 O O . LEU A 1 88 ? -2.163 8.177 -5.273 1.00 94.38 88 LEU A O 1
ATOM 696 N N . LEU A 1 89 ? -3.637 6.502 -4.964 1.00 94.81 89 LEU A N 1
ATOM 697 C CA . LEU A 1 89 ? -4.775 7.298 -4.520 1.00 94.81 89 LEU A CA 1
ATOM 698 C C . LEU A 1 89 ? -5.131 6.878 -3.091 1.00 94.81 89 LEU A C 1
ATOM 700 O O . LEU A 1 89 ? -5.337 5.695 -2.830 1.00 94.81 89 LEU A O 1
ATOM 704 N N . LEU A 1 90 ? -5.216 7.845 -2.178 1.00 94.25 90 LEU A N 1
ATOM 705 C CA . LEU A 1 90 ? -5.601 7.622 -0.785 1.00 94.25 90 LEU A CA 1
ATOM 706 C C . LEU A 1 90 ? -6.980 8.236 -0.535 1.00 94.25 90 LEU A C 1
ATOM 708 O O . LEU A 1 90 ? -7.179 9.419 -0.819 1.00 94.25 90 LEU A O 1
ATOM 712 N N . LEU A 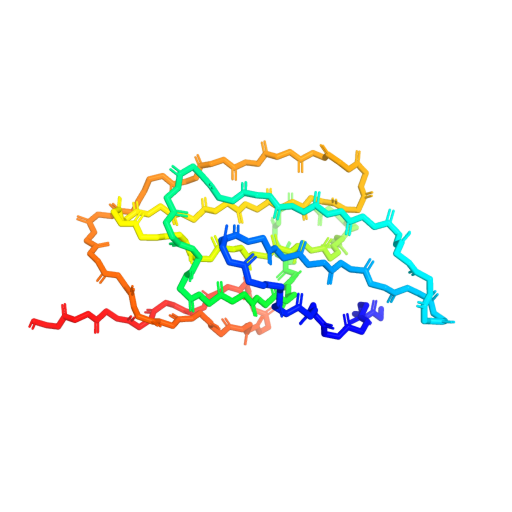1 91 ? -7.916 7.460 0.019 1.00 93.62 91 LEU A N 1
ATOM 713 C CA . LEU A 1 91 ? -9.238 7.967 0.409 1.00 93.62 91 LEU A CA 1
ATOM 714 C C . LEU A 1 91 ? -9.309 8.163 1.925 1.00 93.62 91 LEU A C 1
ATOM 716 O O . LEU A 1 91 ? -8.965 7.272 2.704 1.00 93.62 91 LEU A O 1
ATOM 720 N N . GLY A 1 92 ? -9.667 9.385 2.317 1.00 86.81 92 GLY A N 1
ATOM 721 C CA . GLY A 1 92 ? -9.674 9.865 3.697 1.00 86.81 92 GLY A CA 1
ATOM 722 C C . GLY A 1 92 ? -11.015 9.683 4.398 1.00 86.81 92 GLY A C 1
ATOM 723 O O . GLY A 1 92 ? -12.038 9.466 3.751 1.00 86.81 92 GLY A O 1
ATOM 724 N N . VAL A 1 93 ? -11.009 9.846 5.722 1.00 73.19 93 VAL A N 1
ATOM 725 C CA . VAL A 1 93 ? -12.219 10.251 6.452 1.00 73.19 93 VAL A CA 1
ATOM 726 C C . VAL A 1 93 ? -12.307 11.775 6.429 1.00 73.19 93 VAL A C 1
ATOM 728 O O . VAL A 1 93 ? -11.332 12.451 6.754 1.00 73.19 93 VAL A O 1
ATOM 731 N N . SER A 1 94 ? -13.447 12.294 5.978 1.00 59.06 94 SER A N 1
ATOM 732 C CA . SER A 1 94 ? -13.812 13.714 6.052 1.00 59.06 94 SER A CA 1
ATOM 733 C C . SER A 1 94 ? -14.202 14.115 7.465 1.00 59.06 94 SER A C 1
ATOM 735 O O . SER A 1 94 ? -14.966 13.325 8.069 1.00 59.06 94 SER A O 1
#

Foldseek 3Di:
DWAPWWDDDPDQKTFGDDPNHGPDIDGDPAHFQEKDWEWAPPPDVDIFIWIWTQGPPQWIWIAGPVGDIDIDRHPAAFRYWDYDPRTIDTHHDD

Organism: Auxenochlorella protothecoides (NCBI:txid3075)

Secondary structure (DSSP, 8-state):
-PPPPPEEETTTEEE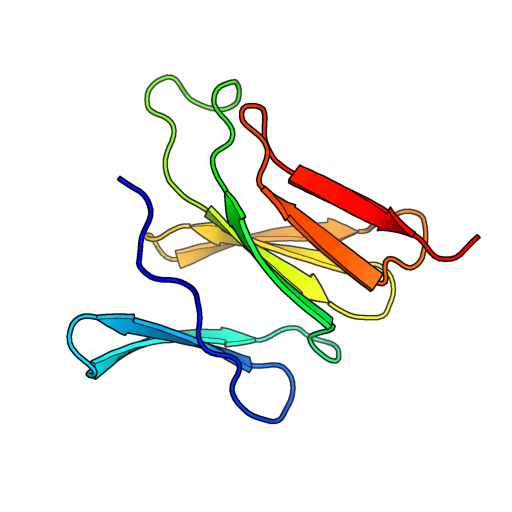EEETTEEEEEEE-SS-EEEEEEEE-TTT-SSPPEEEEEEETTTEEEEEETT--EEEEE-SS-EEEEEEETTEEEEEEP-

Sequence (94 aa):
MLPPSPHFARSGRAEWRIGGLLSSAYTCPSPLIDATWCIFPYLEPHPRPWLALLCARAQLSLYSLDSEEHRVPLPHGYTTVFPTPLGLLLLGVS